Protein AF-T0G6R8-F1 (afdb_monomer_lite)

Structure (mmCIF, N/CA/C/O backbone):
data_AF-T0G6R8-F1
#
_entry.id   AF-T0G6R8-F1
#
loop_
_atom_site.group_PDB
_atom_site.id
_atom_site.type_symbol
_atom_site.label_atom_id
_atom_site.label_alt_id
_atom_site.label_comp_id
_atom_site.label_asym_id
_atom_site.label_entity_id
_atom_site.label_seq_id
_atom_site.pdbx_PDB_ins_code
_atom_site.Cartn_x
_atom_site.Cartn_y
_atom_site.Cartn_z
_atom_site.occupancy
_atom_site.B_iso_or_equiv
_atom_site.auth_seq_id
_atom_site.auth_comp_id
_atom_site.auth_asym_id
_atom_site.auth_atom_id
_atom_site.pdbx_PDB_model_num
ATOM 1 N N . MET A 1 1 ? 38.715 3.892 8.174 1.00 41.41 1 MET A N 1
ATOM 2 C CA . MET A 1 1 ? 37.835 4.508 7.155 1.00 41.41 1 MET A CA 1
ATOM 3 C C . MET A 1 1 ? 36.687 3.550 6.856 1.00 41.41 1 MET A C 1
ATOM 5 O O . MET A 1 1 ? 36.924 2.527 6.237 1.00 41.41 1 MET A O 1
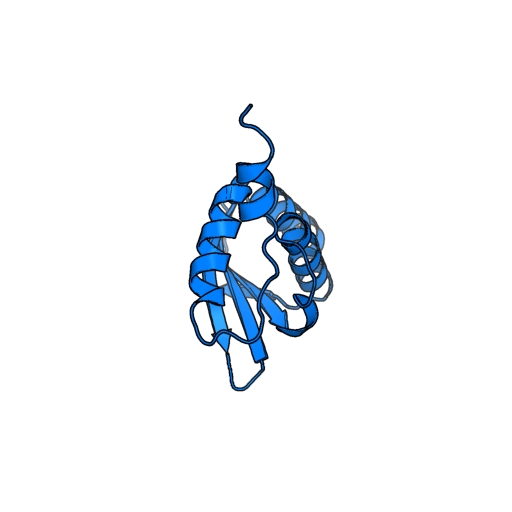ATOM 9 N N . SER A 1 2 ? 35.472 3.825 7.340 1.00 49.78 2 SER A N 1
ATOM 10 C CA . SER A 1 2 ? 34.290 2.974 7.110 1.00 49.78 2 SER A CA 1
ATOM 11 C C . SER A 1 2 ? 33.022 3.831 7.103 1.00 49.78 2 SER A C 1
ATOM 13 O O . SER A 1 2 ? 32.377 4.027 8.126 1.00 49.78 2 SER A O 1
ATOM 15 N N . LYS A 1 3 ? 32.721 4.434 5.952 1.00 47.31 3 LYS A N 1
ATOM 16 C CA . LYS A 1 3 ? 31.436 5.118 5.692 1.00 47.31 3 LYS A CA 1
ATOM 17 C C . LYS A 1 3 ? 30.949 4.978 4.244 1.00 47.31 3 LYS A C 1
ATOM 19 O O . LYS A 1 3 ? 29.793 5.264 3.970 1.00 47.31 3 LYS A O 1
ATOM 24 N N . ILE A 1 4 ? 31.800 4.506 3.326 1.00 51.03 4 ILE A N 1
ATOM 25 C CA . ILE A 1 4 ? 31.500 4.466 1.883 1.00 51.03 4 ILE A CA 1
ATOM 26 C C . ILE A 1 4 ? 30.976 3.091 1.426 1.00 51.03 4 ILE A C 1
ATOM 28 O O . ILE A 1 4 ? 30.245 3.016 0.444 1.00 51.03 4 ILE A O 1
ATOM 32 N N . LEU A 1 5 ? 31.265 2.003 2.152 1.00 45.72 5 LEU A N 1
ATOM 33 C CA . LEU A 1 5 ? 30.822 0.658 1.751 1.00 45.72 5 LEU A CA 1
ATOM 34 C C . LEU A 1 5 ? 29.343 0.379 2.069 1.00 45.72 5 LEU A C 1
ATOM 36 O O . LEU A 1 5 ? 28.690 -0.326 1.309 1.00 45.72 5 LEU A O 1
ATOM 40 N N . ILE A 1 6 ? 28.774 1.004 3.107 1.00 46.97 6 ILE A N 1
ATOM 41 C CA . ILE A 1 6 ? 27.349 0.832 3.456 1.00 46.97 6 ILE A CA 1
ATOM 42 C C . ILE A 1 6 ? 26.437 1.670 2.538 1.00 46.97 6 ILE A C 1
ATOM 44 O O . ILE A 1 6 ? 25.311 1.281 2.253 1.00 46.97 6 ILE A O 1
ATOM 48 N N . ALA A 1 7 ? 26.937 2.780 1.982 1.00 43.78 7 ALA A N 1
ATOM 49 C CA . ALA A 1 7 ? 26.184 3.585 1.016 1.00 43.78 7 ALA A CA 1
ATOM 50 C C . ALA A 1 7 ? 26.069 2.917 -0.369 1.00 43.78 7 ALA A C 1
ATOM 52 O O . ALA A 1 7 ? 25.128 3.197 -1.106 1.00 43.78 7 ALA A O 1
ATOM 53 N N . LYS A 1 8 ? 27.004 2.022 -0.722 1.00 42.38 8 LYS A N 1
ATOM 54 C CA . LYS A 1 8 ? 26.993 1.298 -2.004 1.00 42.38 8 LYS A CA 1
ATOM 55 C C . LYS A 1 8 ? 26.109 0.051 -1.999 1.00 42.38 8 LYS A C 1
ATOM 57 O O . LYS A 1 8 ? 25.575 -0.281 -3.046 1.00 42.38 8 LYS A O 1
ATOM 62 N N . ALA A 1 9 ? 25.900 -0.582 -0.844 1.00 44.00 9 ALA A N 1
ATOM 63 C CA . ALA A 1 9 ? 24.957 -1.697 -0.717 1.00 44.00 9 ALA A CA 1
ATOM 64 C C . ALA A 1 9 ? 23.481 -1.245 -0.738 1.00 44.00 9 ALA A C 1
ATOM 66 O O . ALA A 1 9 ? 22.602 -2.056 -0.977 1.00 44.00 9 ALA A O 1
ATOM 67 N N . LEU A 1 10 ? 23.219 0.051 -0.518 1.00 44.31 10 LEU A N 1
ATOM 68 C CA . LEU A 1 10 ? 21.888 0.673 -0.581 1.00 44.31 10 LEU A CA 1
ATOM 69 C C . LEU A 1 10 ? 21.636 1.433 -1.892 1.00 44.31 10 LEU A C 1
ATOM 71 O O . LEU A 1 10 ? 20.584 2.052 -2.066 1.00 44.31 10 LEU A O 1
ATOM 75 N N . ALA A 1 11 ? 22.581 1.388 -2.835 1.00 38.25 11 ALA A N 1
ATOM 76 C CA . ALA A 1 11 ? 22.328 1.769 -4.217 1.00 38.25 11 ALA A CA 1
ATOM 77 C C . ALA A 1 11 ? 21.576 0.620 -4.906 1.00 38.25 11 ALA A C 1
ATOM 79 O O . ALA A 1 11 ? 22.100 0.004 -5.832 1.00 38.25 11 ALA A O 1
ATOM 80 N N . ASN A 1 12 ? 20.369 0.316 -4.410 1.00 44.44 12 ASN A N 1
ATOM 81 C CA . ASN A 1 12 ? 19.443 -0.650 -4.990 1.00 44.44 12 ASN A CA 1
ATOM 82 C C . ASN A 1 12 ? 19.067 -0.161 -6.386 1.00 44.44 12 ASN A C 1
ATOM 84 O O . ASN A 1 12 ? 18.096 0.567 -6.591 1.00 44.44 12 ASN A O 1
ATOM 88 N N . THR A 1 13 ? 19.899 -0.532 -7.352 1.00 43.34 13 THR A N 1
ATOM 89 C CA . THR A 1 13 ? 19.458 -0.708 -8.721 1.00 43.34 13 THR A CA 1
ATOM 90 C C . THR A 1 13 ? 18.421 -1.810 -8.635 1.00 43.34 13 THR A C 1
ATOM 92 O O . THR A 1 13 ? 18.731 -2.962 -8.353 1.00 43.34 13 THR A O 1
ATOM 95 N N . ILE A 1 14 ? 17.159 -1.401 -8.714 1.00 52.06 14 ILE A N 1
ATOM 96 C CA . ILE A 1 14 ? 16.040 -2.320 -8.791 1.00 52.06 14 ILE A CA 1
ATOM 97 C C . ILE A 1 14 ? 16.204 -3.041 -10.125 1.00 52.06 14 ILE A C 1
ATOM 99 O O . ILE A 1 14 ? 15.844 -2.510 -11.176 1.00 52.06 14 ILE A O 1
ATOM 103 N N . ASP A 1 15 ? 16.850 -4.202 -10.082 1.00 41.91 15 ASP A N 1
ATOM 104 C CA . ASP A 1 15 ? 16.966 -5.082 -11.228 1.00 41.91 15 ASP A CA 1
ATOM 105 C C . ASP A 1 15 ? 15.586 -5.693 -11.482 1.00 41.91 15 ASP A C 1
ATOM 107 O O . ASP A 1 15 ? 15.153 -6.657 -10.848 1.00 41.91 15 ASP A O 1
ATOM 111 N N . THR A 1 16 ? 14.849 -5.048 -12.382 1.00 51.38 16 THR A N 1
ATOM 112 C CA . THR A 1 16 ? 13.532 -5.479 -12.840 1.00 51.38 16 THR A CA 1
ATOM 113 C C . THR A 1 16 ? 13.598 -6.708 -13.757 1.00 51.38 16 THR A C 1
ATOM 115 O O . THR A 1 16 ? 12.603 -6.999 -14.410 1.00 51.38 16 THR A O 1
ATOM 118 N N . ASP A 1 17 ? 14.715 -7.430 -13.863 1.00 48.31 17 ASP A N 1
ATOM 119 C CA . ASP A 1 17 ? 14.808 -8.661 -14.666 1.00 48.31 17 ASP A CA 1
ATOM 120 C C . ASP A 1 17 ? 14.905 -9.938 -13.809 1.00 48.31 17 ASP A C 1
ATOM 122 O O . ASP A 1 17 ? 14.672 -11.049 -14.284 1.00 48.31 17 ASP A O 1
ATOM 126 N N . ALA A 1 18 ? 15.146 -9.803 -12.500 1.00 49.41 18 ALA A N 1
ATOM 127 C CA . ALA A 1 18 ? 15.218 -10.942 -11.592 1.00 49.41 18 ALA A CA 1
ATOM 128 C C . ALA A 1 18 ? 13.813 -11.439 -11.207 1.00 49.41 18 ALA A C 1
ATOM 130 O O . ALA A 1 18 ? 13.131 -10.876 -10.344 1.00 49.41 18 ALA A O 1
ATOM 131 N N . G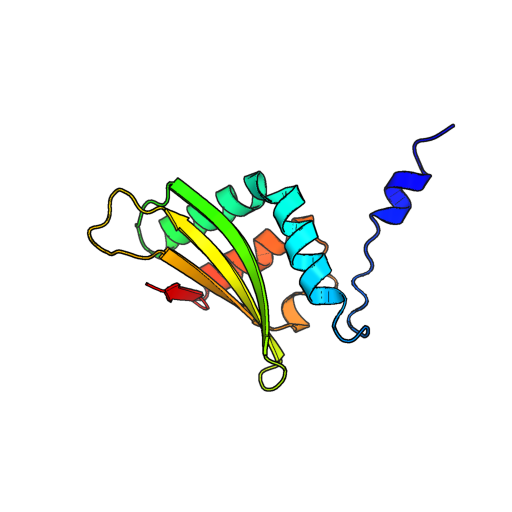LY A 1 19 ? 13.382 -12.532 -11.838 1.00 52.69 19 GLY A N 1
ATOM 132 C CA . GLY A 1 19 ? 12.194 -13.280 -11.439 1.00 52.69 19 GLY A CA 1
ATOM 133 C C . GLY A 1 19 ? 12.216 -13.596 -9.937 1.00 52.69 19 GLY A C 1
ATOM 134 O O . GLY A 1 19 ? 13.115 -14.266 -9.437 1.00 52.69 19 GLY A O 1
ATOM 135 N N . TYR A 1 20 ? 11.195 -13.126 -9.223 1.00 47.91 20 TYR A N 1
ATOM 136 C CA . TYR A 1 20 ? 10.766 -13.559 -7.884 1.00 47.91 20 TYR A CA 1
ATOM 137 C C . TYR A 1 20 ? 11.513 -13.025 -6.641 1.00 47.91 20 TYR A C 1
ATOM 139 O O . TYR A 1 20 ? 10.851 -12.849 -5.622 1.00 47.91 20 TYR A O 1
ATOM 147 N N . CYS A 1 21 ? 12.801 -12.656 -6.689 1.00 58.97 21 CYS A N 1
ATOM 148 C CA . CYS A 1 21 ? 13.490 -12.059 -5.517 1.00 58.97 21 CYS A CA 1
ATOM 149 C C . CYS A 1 21 ? 13.026 -10.616 -5.214 1.00 58.97 21 CYS A C 1
ATOM 151 O O . CYS A 1 21 ? 13.003 -10.172 -4.067 1.00 58.97 21 CYS A O 1
ATOM 153 N N . PHE A 1 22 ? 12.582 -9.900 -6.250 1.00 68.00 22 PHE A N 1
ATOM 154 C CA . PHE A 1 22 ? 12.211 -8.486 -6.180 1.00 68.00 22 PHE A CA 1
ATOM 155 C C . PHE A 1 22 ? 11.075 -8.181 -5.184 1.00 68.00 22 PHE A C 1
ATOM 157 O O . PHE A 1 22 ? 11.096 -7.142 -4.535 1.00 68.00 22 PHE A O 1
ATOM 164 N N . ILE A 1 23 ? 10.090 -9.071 -5.027 1.00 65.62 23 ILE A N 1
ATOM 165 C CA . ILE A 1 23 ? 8.854 -8.770 -4.281 1.00 65.62 23 ILE A CA 1
ATOM 166 C C . ILE A 1 23 ? 9.030 -8.960 -2.769 1.00 65.62 23 ILE A C 1
ATOM 168 O O . ILE A 1 23 ? 8.650 -8.085 -1.991 1.00 65.62 23 ILE A O 1
ATOM 172 N N . SER A 1 24 ? 9.626 -10.080 -2.343 1.00 65.50 24 SER A N 1
ATOM 173 C CA . SER A 1 24 ? 9.902 -10.341 -0.922 1.00 65.50 24 SER A CA 1
ATOM 174 C C . SER A 1 24 ? 10.915 -9.346 -0.350 1.00 65.50 24 SER A C 1
ATOM 176 O O . SER A 1 24 ? 10.781 -8.897 0.791 1.00 65.50 24 SER A O 1
ATOM 178 N N . ASP A 1 25 ? 11.901 -8.960 -1.162 1.00 78.62 25 ASP A N 1
ATOM 179 C CA . ASP A 1 25 ? 12.882 -7.937 -0.810 1.00 78.62 25 ASP A CA 1
ATOM 180 C C . ASP A 1 25 ? 12.225 -6.546 -0.736 1.00 78.62 25 ASP A C 1
ATOM 182 O O . ASP A 1 25 ? 12.445 -5.802 0.219 1.00 78.62 25 ASP A O 1
ATOM 186 N N . LEU A 1 26 ? 11.305 -6.228 -1.657 1.00 83.12 26 LEU A N 1
ATOM 187 C CA . LEU A 1 26 ? 10.565 -4.965 -1.645 1.00 83.12 26 LEU A CA 1
ATOM 188 C C . LEU A 1 26 ? 9.680 -4.797 -0.401 1.00 83.12 26 LEU A C 1
ATOM 190 O O . LEU A 1 26 ? 9.736 -3.745 0.234 1.00 83.12 26 LEU A O 1
ATOM 194 N N . ALA A 1 27 ? 8.893 -5.809 -0.020 1.00 80.50 27 ALA A N 1
ATOM 195 C CA . ALA A 1 27 ? 8.060 -5.735 1.186 1.00 80.50 27 ALA A CA 1
ATOM 196 C C . ALA A 1 27 ? 8.917 -5.519 2.447 1.00 80.50 27 ALA A C 1
ATOM 198 O O . ALA A 1 27 ? 8.650 -4.617 3.243 1.00 80.50 27 ALA A O 1
ATOM 199 N N . THR A 1 28 ? 10.013 -6.273 2.574 1.00 83.81 28 THR A N 1
ATOM 200 C CA . THR A 1 28 ? 10.967 -6.148 3.688 1.00 83.81 28 THR A CA 1
ATOM 201 C C . THR A 1 28 ? 11.603 -4.755 3.734 1.00 83.81 28 THR A C 1
ATOM 203 O O . THR A 1 28 ? 11.674 -4.117 4.786 1.00 83.81 28 THR A O 1
ATOM 206 N N . GLN A 1 29 ? 12.035 -4.239 2.583 1.00 85.00 29 GLN A N 1
ATOM 207 C CA . GLN A 1 29 ? 12.619 -2.906 2.471 1.00 85.00 29 GLN A CA 1
ATOM 208 C C . GLN A 1 29 ? 11.624 -1.791 2.803 1.00 85.00 29 GLN A C 1
ATOM 210 O O . GLN A 1 29 ? 11.996 -0.817 3.461 1.00 85.00 29 GLN A O 1
ATOM 215 N N . LEU A 1 30 ? 10.366 -1.922 2.378 1.00 86.75 30 LEU A N 1
ATOM 216 C CA . LEU A 1 30 ? 9.312 -0.969 2.719 1.00 86.75 30 LEU A CA 1
ATOM 217 C C . LEU A 1 30 ? 8.968 -1.015 4.206 1.00 86.75 30 LEU A C 1
ATOM 219 O O . LEU A 1 30 ? 8.758 0.039 4.809 1.00 86.75 30 LEU A O 1
ATOM 223 N N . ASN A 1 31 ? 9.004 -2.197 4.820 1.00 83.88 31 ASN A N 1
ATOM 224 C CA . ASN A 1 31 ? 8.788 -2.334 6.253 1.00 83.88 31 ASN A CA 1
ATOM 225 C C . ASN A 1 31 ? 9.858 -1.572 7.068 1.00 83.88 31 ASN A C 1
ATOM 227 O O . ASN A 1 31 ? 9.541 -0.873 8.030 1.00 83.88 31 ASN A O 1
ATOM 231 N N . ASN A 1 32 ? 11.116 -1.556 6.609 1.00 83.81 32 ASN A N 1
ATOM 232 C CA . ASN A 1 32 ? 12.191 -0.767 7.235 1.00 83.81 32 ASN A CA 1
ATOM 233 C C . ASN A 1 32 ? 11.962 0.758 7.192 1.00 83.81 32 ASN A C 1
ATOM 235 O O . ASN A 1 32 ? 12.579 1.502 7.957 1.00 83.81 32 ASN A O 1
ATOM 239 N N . ILE A 1 33 ? 11.085 1.245 6.310 1.00 83.56 33 ILE A N 1
ATOM 240 C CA . ILE A 1 33 ? 10.681 2.658 6.233 1.00 8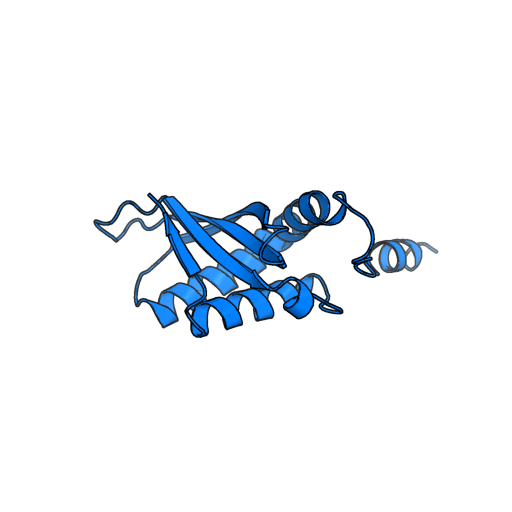3.56 33 ILE A CA 1
ATOM 241 C C . ILE A 1 33 ? 9.216 2.879 6.641 1.00 83.56 33 ILE A C 1
ATOM 243 O O . ILE A 1 33 ? 8.677 3.973 6.425 1.00 83.56 33 ILE A O 1
ATOM 247 N N . SER A 1 34 ? 8.594 1.875 7.266 1.00 84.25 34 SER A N 1
ATOM 248 C CA . SER A 1 34 ? 7.160 1.813 7.555 1.00 84.25 34 SER A CA 1
ATOM 249 C C . SER A 1 34 ? 6.605 3.058 8.257 1.00 84.25 34 SER A C 1
ATOM 251 O O . SER A 1 34 ? 5.615 3.590 7.764 1.00 84.25 34 SER A O 1
ATOM 253 N N . PRO A 1 35 ? 7.251 3.663 9.282 1.00 90.12 35 PRO A N 1
ATOM 254 C CA . PRO A 1 35 ? 6.684 4.853 9.928 1.00 90.12 35 PRO A CA 1
ATOM 255 C C . PRO A 1 35 ? 6.462 6.033 8.969 1.00 90.12 35 PRO A C 1
ATOM 257 O O . PRO A 1 35 ? 5.489 6.775 9.086 1.00 90.12 35 PRO A O 1
ATOM 260 N N . ARG A 1 36 ? 7.361 6.220 7.993 1.00 91.62 36 ARG A N 1
ATOM 261 C CA . ARG A 1 36 ? 7.248 7.301 6.999 1.00 91.62 36 ARG A CA 1
ATOM 262 C C . ARG A 1 36 ? 6.261 6.949 5.893 1.00 91.62 36 ARG A C 1
ATOM 264 O O . ARG A 1 36 ? 5.575 7.843 5.393 1.00 91.62 36 ARG A O 1
ATOM 271 N N . LEU A 1 37 ? 6.234 5.678 5.498 1.00 93.25 37 LEU A N 1
ATOM 272 C CA . LEU A 1 37 ? 5.301 5.165 4.504 1.00 93.25 37 LEU A CA 1
ATOM 273 C C . LEU A 1 37 ? 3.867 5.237 5.038 1.00 93.25 37 LEU A C 1
ATOM 275 O O . LEU A 1 37 ? 3.059 5.941 4.445 1.00 93.25 37 LEU A O 1
ATOM 279 N N . SER A 1 38 ? 3.608 4.638 6.202 1.00 94.69 38 SER A N 1
ATOM 280 C CA . SER A 1 38 ? 2.322 4.633 6.910 1.00 94.69 38 SER A CA 1
ATOM 281 C C . SER A 1 38 ? 1.741 6.036 7.031 1.00 94.69 38 SER A C 1
ATOM 283 O O . SER A 1 38 ? 0.642 6.281 6.548 1.00 94.69 38 SER A O 1
ATOM 285 N N . LYS A 1 39 ? 2.521 7.011 7.524 1.00 95.50 39 LYS A N 1
ATOM 286 C CA . LYS A 1 39 ? 2.067 8.409 7.600 1.00 95.50 39 LYS A CA 1
ATOM 287 C C . LYS A 1 39 ? 1.615 8.963 6.243 1.00 95.50 39 LYS A C 1
ATOM 289 O O . LYS A 1 39 ? 0.630 9.685 6.181 1.00 95.50 39 LYS A O 1
ATOM 294 N N . SER A 1 40 ? 2.345 8.655 5.171 1.00 95.62 40 SER A N 1
ATOM 295 C CA . SER A 1 40 ? 2.016 9.160 3.830 1.00 95.62 40 SER A CA 1
ATOM 296 C C . SER A 1 40 ? 0.738 8.516 3.284 1.00 95.62 40 SER A C 1
ATOM 298 O O . SER A 1 40 ? -0.078 9.214 2.692 1.00 95.62 40 SER A O 1
ATOM 300 N N . ILE A 1 41 ? 0.552 7.213 3.516 1.00 96.19 41 ILE A N 1
ATOM 301 C CA . ILE A 1 41 ? -0.639 6.468 3.089 1.00 96.19 41 ILE A CA 1
ATOM 302 C C . ILE A 1 41 ? -1.874 6.902 3.880 1.00 96.19 41 ILE A C 1
ATOM 304 O O . ILE A 1 41 ? -2.890 7.219 3.272 1.00 96.19 41 ILE A O 1
ATOM 308 N N . VAL A 1 42 ? -1.768 7.011 5.209 1.00 95.38 42 VAL A N 1
ATOM 309 C CA . VAL A 1 42 ? -2.851 7.503 6.076 1.00 95.38 42 VAL A CA 1
ATOM 310 C C . VAL A 1 42 ? -3.321 8.880 5.617 1.00 95.38 42 VAL A C 1
ATOM 312 O O . VAL A 1 42 ? -4.506 9.058 5.369 1.00 95.38 42 VAL A O 1
ATOM 315 N N . THR A 1 43 ? -2.403 9.832 5.413 1.00 96.00 43 THR A N 1
ATOM 316 C CA . THR A 1 43 ? -2.777 11.175 4.945 1.00 96.00 43 THR A CA 1
ATOM 317 C C . THR A 1 43 ? -3.435 11.155 3.563 1.00 96.00 43 THR A C 1
ATOM 319 O O . THR A 1 43 ? -4.364 11.923 3.335 1.00 96.00 43 THR A O 1
ATOM 322 N N . ALA A 1 44 ? -2.983 10.301 2.639 1.00 96.69 44 ALA A N 1
ATOM 323 C CA . ALA A 1 44 ? -3.598 10.205 1.316 1.00 96.69 44 ALA A CA 1
ATOM 324 C C . ALA A 1 44 ? -5.026 9.645 1.385 1.00 96.69 44 ALA A C 1
ATOM 326 O O . ALA A 1 44 ? -5.920 10.208 0.762 1.00 96.69 44 ALA A O 1
ATOM 327 N N . ILE A 1 45 ? -5.260 8.601 2.186 1.00 94.75 45 ILE A N 1
ATOM 328 C CA . ILE A 1 45 ? -6.600 8.031 2.383 1.00 94.75 45 ILE A CA 1
ATOM 329 C C . ILE A 1 45 ? -7.522 9.007 3.116 1.00 94.75 45 ILE A C 1
ATOM 331 O O . ILE A 1 45 ? -8.654 9.205 2.690 1.00 94.75 45 ILE A O 1
ATOM 335 N N . GLU A 1 46 ? -7.036 9.681 4.161 1.00 93.38 46 GLU A N 1
ATOM 336 C CA . GLU A 1 46 ? -7.793 10.728 4.859 1.00 93.38 46 GLU A CA 1
ATOM 337 C C . GLU A 1 46 ? -8.260 11.831 3.904 1.00 93.38 46 GLU A C 1
ATOM 339 O O . GLU A 1 46 ? -9.386 12.312 4.010 1.00 93.38 46 GLU A O 1
ATOM 344 N N . GLN A 1 47 ? -7.409 12.223 2.954 1.00 95.25 47 GLN A N 1
ATOM 345 C CA . GLN A 1 47 ? -7.737 13.239 1.956 1.00 95.25 47 GLN A CA 1
ATOM 346 C C . GLN A 1 47 ? -8.664 12.725 0.850 1.00 95.25 47 GLN A C 1
ATOM 348 O O . GLN A 1 47 ? -9.503 13.491 0.381 1.00 95.25 47 GLN A O 1
ATOM 353 N N . ALA A 1 48 ? -8.507 11.471 0.420 1.00 94.31 48 ALA A N 1
ATOM 354 C CA . ALA A 1 48 ? -9.301 10.883 -0.657 1.00 94.31 48 ALA A CA 1
ATOM 355 C C . ALA A 1 48 ? -10.717 10.487 -0.200 1.00 94.31 48 ALA A C 1
ATOM 357 O O . ALA A 1 48 ? -11.680 10.730 -0.920 1.00 94.31 48 ALA A O 1
ATOM 358 N N . GLU A 1 49 ? -10.844 9.926 1.005 1.00 90.31 49 GLU A N 1
ATOM 359 C CA . GLU A 1 49 ? -12.087 9.322 1.510 1.00 90.31 49 GLU A CA 1
ATOM 360 C C . GLU A 1 49 ? -12.754 10.131 2.631 1.00 90.31 49 GLU A C 1
ATOM 362 O O . GLU A 1 49 ? -13.911 9.895 2.972 1.00 90.31 49 GLU A O 1
ATOM 367 N N . GLY A 1 50 ? -12.032 11.055 3.275 1.00 88.69 50 GLY A N 1
ATOM 368 C CA . GLY A 1 50 ? -12.513 11.720 4.493 1.00 88.69 50 GLY A CA 1
ATOM 369 C C . GLY A 1 50 ? -12.583 10.795 5.719 1.00 88.69 50 GLY A C 1
ATOM 370 O O . GLY A 1 50 ? -13.171 11.166 6.736 1.00 88.69 50 GLY A O 1
ATOM 371 N N . VAL A 1 51 ? -11.985 9.600 5.641 1.00 86.00 51 VAL A N 1
ATOM 372 C CA . VAL A 1 51 ? -11.939 8.597 6.716 1.00 86.00 51 VAL A CA 1
ATOM 373 C C . VAL A 1 51 ? -10.637 8.718 7.496 1.00 86.00 51 VAL A C 1
ATOM 375 O O . VAL A 1 51 ? -9.567 8.840 6.910 1.00 86.00 51 VAL A O 1
ATOM 378 N N . ARG A 1 52 ? -10.708 8.624 8.827 1.00 87.19 52 ARG A N 1
ATOM 379 C CA . ARG A 1 52 ? -9.532 8.711 9.700 1.00 87.19 52 ARG A CA 1
ATOM 380 C C . ARG A 1 52 ? -8.959 7.332 10.025 1.00 87.19 52 ARG A C 1
ATOM 382 O O . ARG A 1 52 ? -9.560 6.585 10.789 1.00 87.19 52 ARG A O 1
ATOM 389 N N . LEU A 1 53 ? -7.760 7.046 9.520 1.00 90.12 53 LEU A N 1
ATOM 390 C CA . LEU A 1 53 ? -6.985 5.853 9.877 1.00 90.12 53 LEU A CA 1
ATOM 391 C C . LEU A 1 53 ? -5.958 6.185 10.971 1.00 90.12 53 LEU A C 1
ATOM 393 O O . LEU A 1 53 ? -5.362 7.261 10.961 1.00 90.12 53 LEU A O 1
ATOM 397 N N . THR A 1 54 ? -5.703 5.270 11.910 1.00 88.69 54 THR A N 1
ATOM 398 C CA . THR A 1 54 ? -4.608 5.450 12.889 1.00 88.69 54 THR A CA 1
ATOM 399 C C . THR A 1 54 ? -3.265 5.020 12.314 1.00 88.69 54 THR A C 1
ATOM 401 O O . THR A 1 54 ? -2.241 5.650 12.592 1.00 88.69 54 THR A O 1
ATOM 404 N N . HIS A 1 55 ? -3.260 3.964 11.500 1.00 90.56 55 HIS A N 1
ATOM 405 C CA . HIS A 1 55 ? -2.087 3.467 10.797 1.00 90.56 55 HIS A CA 1
ATOM 406 C C . HIS A 1 55 ? -2.458 2.724 9.511 1.00 90.56 55 HIS A C 1
ATOM 408 O O . HIS A 1 55 ? -3.582 2.258 9.347 1.00 90.56 55 HIS A O 1
ATOM 414 N N . ALA A 1 56 ? -1.469 2.612 8.621 1.00 94.25 56 ALA A N 1
ATOM 415 C CA . ALA A 1 56 ? -1.472 1.727 7.464 1.00 94.25 56 ALA A CA 1
ATOM 416 C C . ALA A 1 56 ? -0.085 1.075 7.346 1.00 94.25 56 ALA A C 1
ATOM 418 O O . ALA A 1 56 ? 0.867 1.691 6.858 1.00 94.25 56 ALA A O 1
ATOM 419 N N . LEU A 1 57 ? 0.067 -0.140 7.871 1.00 93.75 57 LEU A N 1
ATOM 420 C CA . LEU A 1 57 ? 1.341 -0.863 7.900 1.00 93.75 57 LEU A CA 1
ATOM 421 C C . LEU A 1 57 ? 1.397 -1.839 6.735 1.00 93.75 57 LEU A C 1
ATOM 423 O O . LEU A 1 57 ? 0.451 -2.577 6.512 1.00 93.75 57 LEU A O 1
ATOM 427 N N . ILE A 1 58 ? 2.498 -1.843 5.984 1.00 92.88 58 ILE A N 1
ATOM 428 C CA . ILE A 1 58 ? 2.653 -2.790 4.877 1.00 92.88 58 ILE A CA 1
ATOM 429 C C . ILE A 1 58 ? 2.722 -4.222 5.436 1.00 92.88 58 ILE A C 1
ATOM 431 O O . ILE A 1 58 ? 3.647 -4.541 6.180 1.00 92.88 58 ILE A O 1
ATOM 435 N N . ASP A 1 59 ? 1.753 -5.061 5.071 1.00 92.00 59 ASP A N 1
ATOM 436 C CA . ASP A 1 59 ? 1.734 -6.498 5.378 1.00 92.00 59 ASP A CA 1
ATOM 437 C C . ASP A 1 59 ? 2.586 -7.228 4.336 1.00 92.00 59 ASP A C 1
ATOM 439 O O . ASP A 1 59 ? 3.638 -7.806 4.619 1.00 92.00 59 ASP A O 1
ATOM 443 N N . LYS A 1 60 ? 2.177 -7.115 3.069 1.00 90.31 60 LYS A N 1
ATOM 444 C CA . LYS A 1 60 ? 2.825 -7.813 1.959 1.00 90.31 60 LYS A CA 1
ATOM 445 C C . LYS A 1 60 ? 2.644 -7.097 0.633 1.00 90.31 60 LYS A C 1
ATOM 447 O O . LYS A 1 60 ? 1.771 -6.251 0.448 1.00 90.31 60 LYS A O 1
ATOM 452 N N . VAL A 1 61 ? 3.468 -7.503 -0.323 1.00 90.19 61 VAL A N 1
ATOM 453 C CA . VAL A 1 61 ? 3.344 -7.113 -1.725 1.00 90.19 61 VAL A CA 1
ATOM 454 C C . VAL A 1 61 ? 3.139 -8.379 -2.542 1.00 90.19 61 VAL A C 1
ATOM 456 O O . VAL A 1 61 ? 3.868 -9.355 -2.367 1.00 90.19 61 VAL A O 1
ATOM 459 N N . THR A 1 62 ? 2.146 -8.385 -3.422 1.00 90.75 62 THR A N 1
ATOM 460 C CA . THR A 1 62 ? 1.920 -9.478 -4.375 1.00 90.75 62 THR A CA 1
ATOM 461 C C . THR A 1 62 ? 2.054 -8.956 -5.798 1.00 90.75 62 THR A C 1
ATOM 463 O O . THR A 1 62 ? 1.944 -7.758 -6.044 1.00 90.75 62 THR A O 1
ATOM 466 N N . TYR A 1 63 ? 2.337 -9.846 -6.746 1.00 89.25 63 TYR A N 1
ATOM 467 C CA . TYR A 1 63 ? 2.460 -9.495 -8.157 1.00 89.25 63 TYR A CA 1
ATOM 468 C C . TYR A 1 63 ? 1.549 -10.379 -8.991 1.00 89.25 63 TYR A C 1
ATOM 470 O O . TYR A 1 63 ? 1.608 -11.607 -8.907 1.00 89.25 63 TYR A O 1
ATOM 478 N N . ASN A 1 64 ? 0.732 -9.739 -9.817 1.00 86.88 64 ASN A N 1
ATOM 479 C CA . ASN A 1 64 ? -0.068 -10.395 -10.828 1.00 86.88 64 ASN A CA 1
ATOM 480 C C . ASN A 1 64 ? 0.672 -10.321 -12.170 1.00 86.88 64 ASN A C 1
ATOM 482 O O . ASN A 1 64 ? 0.752 -9.258 -12.785 1.00 86.88 64 ASN A O 1
ATOM 486 N N . SER A 1 65 ? 1.203 -11.453 -12.634 1.00 84.88 6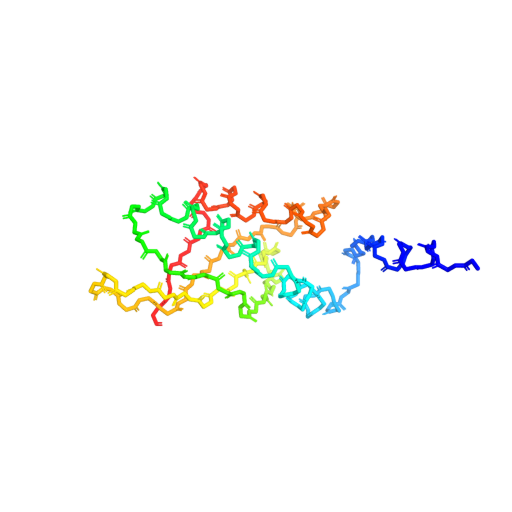5 SER A N 1
ATOM 487 C CA . SER A 1 65 ? 1.963 -11.526 -13.888 1.00 84.88 65 SER A CA 1
ATOM 488 C C . SER A 1 65 ? 1.111 -11.360 -15.144 1.00 84.88 65 SER A C 1
ATOM 490 O O . SER A 1 65 ? 1.636 -10.907 -16.157 1.00 84.88 65 SER A O 1
ATOM 492 N N . LEU A 1 66 ? -0.181 -11.695 -15.086 1.00 89.25 66 LEU A N 1
ATOM 493 C CA . LEU A 1 66 ? -1.100 -11.540 -16.214 1.00 89.25 66 LEU A CA 1
ATOM 494 C C . LEU A 1 66 ? -1.363 -10.061 -16.510 1.00 89.25 66 LEU A C 1
ATOM 496 O O . LEU A 1 66 ? -1.424 -9.667 -17.671 1.00 89.25 66 LEU A O 1
ATOM 500 N N . HIS A 1 67 ? -1.501 -9.253 -15.459 1.00 86.50 67 HIS A N 1
ATOM 501 C CA . HIS A 1 67 ? -1.800 -7.825 -15.576 1.00 86.50 67 HIS A CA 1
ATOM 502 C C . HIS A 1 67 ? -0.579 -6.923 -15.386 1.00 86.50 67 HIS A C 1
ATOM 504 O O . HIS A 1 67 ? -0.681 -5.722 -15.596 1.00 86.50 67 HIS A O 1
ATOM 510 N N . ASN A 1 68 ? 0.575 -7.487 -15.017 1.00 87.69 68 ASN A N 1
ATOM 511 C CA . ASN A 1 68 ? 1.800 -6.748 -14.710 1.00 87.69 68 ASN A CA 1
ATOM 512 C C . ASN A 1 68 ? 1.602 -5.683 -13.602 1.00 87.69 68 ASN A C 1
ATOM 514 O O . ASN A 1 68 ? 2.189 -4.603 -13.639 1.00 87.69 68 ASN A O 1
ATOM 518 N N . ILE A 1 69 ? 0.784 -6.006 -12.594 1.00 92.06 69 ILE A N 1
ATOM 519 C CA . ILE A 1 69 ? 0.416 -5.118 -11.476 1.00 92.06 69 ILE A CA 1
ATOM 520 C C . ILE A 1 69 ? 0.952 -5.687 -10.163 1.00 92.06 69 ILE A C 1
ATOM 522 O O . ILE A 1 69 ? 0.859 -6.891 -9.910 1.00 92.06 69 ILE A O 1
ATOM 526 N N . LEU A 1 70 ? 1.499 -4.817 -9.315 1.00 93.56 70 LEU A N 1
ATOM 527 C CA . LEU A 1 70 ? 1.787 -5.112 -7.918 1.00 93.56 70 LEU A CA 1
ATOM 528 C C . LEU A 1 70 ? 0.630 -4.643 -7.037 1.00 93.56 70 LEU A C 1
ATOM 530 O O . LEU A 1 70 ? 0.173 -3.511 -7.169 1.00 93.56 70 LEU A O 1
ATOM 534 N N . SER A 1 71 ? 0.212 -5.483 -6.098 1.00 95.25 71 SER A N 1
ATOM 535 C CA . SER A 1 71 ? -0.720 -5.102 -5.039 1.00 95.25 71 SER A CA 1
ATOM 536 C C . SER A 1 71 ? 0.057 -4.897 -3.746 1.00 95.25 71 SER A C 1
ATOM 538 O O . SER A 1 71 ? 0.658 -5.836 -3.220 1.00 95.25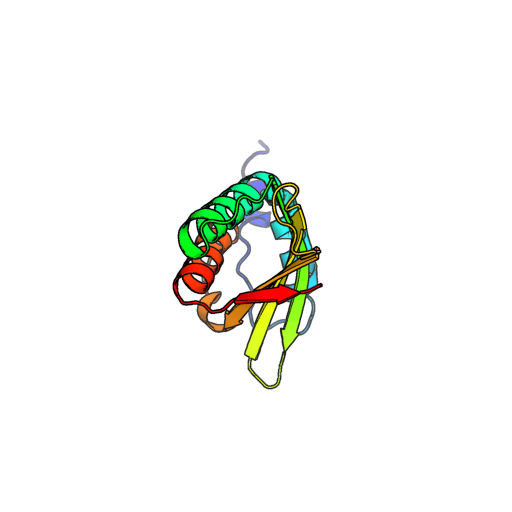 71 SER A O 1
ATOM 540 N N . PHE A 1 72 ? 0.045 -3.671 -3.234 1.00 95.75 72 PHE A N 1
ATOM 541 C CA . PHE A 1 72 ? 0.595 -3.321 -1.929 1.00 95.75 72 PHE A CA 1
ATOM 542 C C . PHE A 1 72 ? -0.525 -3.415 -0.906 1.00 95.75 72 PHE A C 1
ATOM 544 O O . PHE A 1 72 ? -1.484 -2.649 -0.970 1.00 95.75 72 PHE A O 1
ATOM 551 N N . ILE A 1 73 ? -0.415 -4.385 -0.005 1.00 95.50 73 ILE A N 1
ATOM 552 C CA . ILE A 1 73 ? -1.453 -4.710 0.967 1.00 95.50 73 ILE A CA 1
ATOM 553 C C . ILE A 1 73 ? -1.007 -4.161 2.313 1.00 95.50 73 ILE A C 1
ATOM 555 O O . ILE A 1 73 ? 0.053 -4.531 2.822 1.00 95.50 73 ILE A O 1
ATOM 559 N N . PHE A 1 74 ? -1.809 -3.253 2.851 1.00 95.44 74 PHE A N 1
ATOM 560 C CA . PHE A 1 74 ? -1.599 -2.630 4.143 1.00 95.44 74 PHE A CA 1
ATOM 561 C C . PHE A 1 74 ? -2.632 -3.144 5.126 1.00 95.44 74 PHE A C 1
ATOM 563 O O . PHE A 1 74 ? -3.819 -3.098 4.818 1.00 95.44 74 PHE A O 1
ATOM 570 N N . ASP A 1 75 ? -2.187 -3.532 6.311 1.00 94.19 75 ASP A N 1
ATOM 571 C CA . ASP A 1 75 ? -3.068 -3.656 7.462 1.00 94.19 75 ASP A CA 1
ATOM 572 C C . ASP A 1 75 ? -3.379 -2.249 7.971 1.00 94.19 75 ASP A C 1
ATOM 574 O O . ASP A 1 75 ? -2.475 -1.417 8.158 1.00 94.19 75 ASP A O 1
ATOM 578 N N . ILE A 1 76 ? -4.665 -1.966 8.142 1.00 92.75 76 ILE A N 1
ATOM 579 C CA . ILE A 1 76 ? -5.157 -0.656 8.555 1.00 92.75 76 ILE A CA 1
ATOM 580 C C . ILE A 1 76 ? -5.963 -0.768 9.841 1.00 92.75 76 ILE A C 1
ATOM 582 O O . ILE A 1 76 ? -6.588 -1.785 10.120 1.00 92.75 76 ILE A O 1
ATOM 586 N N . ASP A 1 77 ? -5.979 0.318 10.604 1.00 88.44 77 ASP A N 1
ATOM 587 C CA . ASP A 1 77 ? -6.858 0.457 11.761 1.00 88.44 77 ASP A CA 1
ATOM 588 C C . ASP A 1 77 ? -7.689 1.729 11.621 1.00 88.44 77 ASP A C 1
ATOM 590 O O . ASP A 1 77 ? -7.164 2.836 11.442 1.00 88.44 77 ASP A O 1
ATOM 594 N N . ASN A 1 78 ? -9.003 1.539 11.679 1.00 81.00 78 ASN A N 1
ATOM 595 C CA . ASN A 1 78 ? -10.018 2.564 11.499 1.00 81.00 78 ASN A CA 1
ATOM 596 C C . ASN A 1 78 ? -10.982 2.556 12.696 1.00 81.00 78 ASN A C 1
ATOM 598 O O . ASN A 1 78 ? -12.123 2.112 12.580 1.00 81.00 78 ASN A O 1
ATOM 602 N N . PRO A 1 79 ? -10.552 3.045 13.868 1.00 75.38 79 PRO A N 1
ATOM 603 C CA . PRO A 1 79 ? -11.311 2.901 15.110 1.00 75.38 79 PRO A CA 1
ATOM 604 C C . PRO A 1 79 ? -12.568 3.780 15.177 1.00 75.38 79 PRO A C 1
ATOM 606 O O . PRO A 1 79 ? -13.298 3.718 16.162 1.00 75.38 79 PRO A O 1
ATOM 609 N N . LEU A 1 80 ? -12.792 4.653 14.189 1.00 68.69 80 LEU A N 1
ATOM 610 C CA . LEU A 1 80 ? -13.894 5.619 14.177 1.00 68.69 80 LEU A CA 1
ATOM 611 C C . LEU A 1 80 ? -14.971 5.299 13.137 1.00 68.69 80 LEU A C 1
ATOM 613 O O . LEU A 1 80 ? -15.963 6.023 13.077 1.00 68.69 80 LEU A O 1
ATOM 617 N N . SER A 1 81 ? -14.779 4.265 12.317 1.00 68.81 81 SER A N 1
ATOM 618 C CA . SER A 1 81 ? -15.768 3.851 11.325 1.00 68.81 81 SER A CA 1
ATOM 619 C C . SER A 1 81 ? -16.514 2.610 11.791 1.00 68.81 81 SER A C 1
ATOM 621 O O . SER A 1 81 ? -15.907 1.663 12.284 1.00 68.81 81 SER A O 1
ATOM 623 N N . ASP A 1 82 ? -17.823 2.581 11.549 1.00 67.94 82 ASP A N 1
ATOM 624 C CA . ASP A 1 82 ? -18.644 1.372 11.691 1.00 67.94 82 ASP A CA 1
ATOM 625 C C . ASP A 1 82 ? -18.326 0.328 10.594 1.00 67.94 82 ASP A C 1
ATOM 627 O O . ASP A 1 82 ? -18.856 -0.783 10.604 1.00 67.94 82 ASP A O 1
ATOM 631 N N . GLN A 1 83 ? -17.473 0.681 9.621 1.00 66.06 83 GLN A N 1
ATOM 632 C CA . GLN A 1 83 ? -16.981 -0.215 8.577 1.00 66.06 83 GLN A CA 1
ATOM 633 C C . GLN A 1 83 ? -15.736 -0.968 9.063 1.00 66.06 83 GLN A C 1
ATOM 635 O O . GLN A 1 83 ? -14.688 -0.370 9.307 1.00 66.06 83 GLN A O 1
ATOM 640 N N . SER A 1 84 ? -15.835 -2.295 9.140 1.00 68.44 84 SER A N 1
ATOM 641 C CA . SER A 1 84 ? -14.727 -3.195 9.471 1.00 68.44 84 SER A CA 1
ATOM 642 C C . SER A 1 84 ? -13.826 -3.426 8.255 1.00 68.44 84 SER A C 1
ATOM 644 O O . SER A 1 84 ? -13.887 -4.474 7.609 1.00 68.44 84 SER A O 1
ATOM 646 N N . PHE A 1 85 ? -13.028 -2.429 7.883 1.00 77.00 85 PHE A N 1
ATOM 647 C CA . PHE A 1 85 ? -11.944 -2.641 6.926 1.00 77.00 85 PHE A CA 1
ATOM 648 C C . PHE A 1 85 ? -10.684 -3.058 7.672 1.00 77.00 85 PHE A C 1
ATOM 650 O O . PHE A 1 85 ? -10.211 -2.328 8.540 1.00 77.00 85 PHE A O 1
ATOM 657 N N . GLU A 1 86 ? -10.146 -4.215 7.307 1.00 85.88 86 GLU A N 1
ATOM 658 C CA . GLU A 1 86 ? -8.911 -4.749 7.883 1.00 85.88 86 GLU A CA 1
ATOM 659 C C . GLU A 1 86 ? -7.707 -4.392 7.013 1.00 85.88 86 GLU A C 1
ATOM 661 O O . GLU A 1 86 ? -6.608 -4.172 7.524 1.00 85.88 86 GLU A O 1
ATOM 666 N N . GLN A 1 87 ? -7.912 -4.293 5.692 1.00 94.00 87 GLN A N 1
ATOM 667 C CA . GLN A 1 87 ? -6.824 -4.056 4.753 1.00 94.00 87 GLN A CA 1
ATOM 668 C C . GLN A 1 87 ? -7.135 -2.978 3.714 1.00 94.00 87 GLN A C 1
ATOM 670 O O . GLN A 1 87 ? -8.256 -2.839 3.225 1.00 94.00 87 GLN A O 1
ATOM 675 N N . LEU A 1 88 ? -6.091 -2.257 3.320 1.00 95.62 88 LEU A N 1
ATOM 676 C CA . LEU A 1 88 ? -6.054 -1.383 2.154 1.00 95.62 88 LEU A CA 1
ATOM 677 C C . LEU A 1 88 ? -5.159 -2.021 1.093 1.00 95.62 88 LEU A C 1
ATOM 679 O O . LEU A 1 88 ? -4.007 -2.355 1.362 1.00 95.62 88 LEU A O 1
ATOM 683 N N . VAL A 1 89 ? -5.662 -2.141 -0.129 1.00 97.38 89 VAL A N 1
ATOM 684 C CA . VAL A 1 89 ? -4.895 -2.637 -1.272 1.00 97.38 89 VAL A CA 1
ATOM 685 C C . VAL A 1 89 ? -4.693 -1.504 -2.260 1.00 97.38 89 VAL A C 1
ATOM 687 O O . VAL A 1 89 ? -5.666 -0.981 -2.789 1.00 97.38 89 VAL A O 1
ATOM 690 N N . VAL A 1 90 ? -3.439 -1.147 -2.528 1.00 97.88 90 VAL A N 1
ATOM 691 C CA . VAL A 1 90 ? -3.067 -0.174 -3.566 1.00 97.88 90 VAL A CA 1
ATOM 692 C C . VAL A 1 90 ? -2.482 -0.924 -4.755 1.00 97.88 90 VAL A C 1
ATOM 694 O O . VAL A 1 90 ? -1.544 -1.711 -4.597 1.00 97.88 90 VAL A O 1
ATOM 697 N N . GLU A 1 91 ? -3.030 -0.691 -5.941 1.00 97.69 91 GLU A N 1
ATOM 698 C CA . GLU A 1 91 ? -2.602 -1.335 -7.179 1.00 97.69 91 GLU A CA 1
ATOM 699 C C . GLU A 1 91 ? -1.620 -0.432 -7.919 1.00 97.69 91 GLU A C 1
ATOM 701 O O . GLU A 1 91 ? -1.864 0.753 -8.110 1.00 97.69 91 GLU A O 1
ATOM 706 N N . VAL A 1 92 ? -0.471 -0.983 -8.307 1.00 95.94 92 VAL A N 1
ATOM 707 C CA . VAL A 1 92 ? 0.597 -0.224 -8.960 1.00 95.94 92 VAL A CA 1
ATOM 708 C C . VAL A 1 92 ? 1.085 -0.993 -10.183 1.00 95.94 92 VAL A C 1
ATOM 710 O O . VAL A 1 92 ? 1.598 -2.108 -10.031 1.00 95.94 92 VAL A O 1
ATOM 713 N N . PRO A 1 93 ? 1.006 -0.420 -11.392 1.00 93.88 93 PRO A N 1
ATOM 714 C CA . PRO A 1 93 ? 1.631 -1.017 -12.562 1.00 93.88 93 PRO A CA 1
ATOM 715 C C . PRO A 1 93 ? 3.143 -1.142 -12.356 1.00 93.88 93 PRO A C 1
ATOM 717 O O . PRO A 1 93 ? 3.803 -0.213 -11.879 1.00 93.88 93 PRO A O 1
ATOM 720 N N . ARG A 1 94 ? 3.729 -2.286 -12.712 1.00 88.69 94 ARG A N 1
ATOM 721 C CA . ARG A 1 94 ? 5.157 -2.554 -12.476 1.00 88.69 94 ARG A CA 1
ATOM 722 C C . ARG A 1 94 ? 6.062 -1.500 -13.114 1.00 88.69 94 ARG A C 1
ATOM 724 O O . ARG A 1 94 ? 7.088 -1.130 -12.545 1.00 88.69 94 ARG A O 1
ATOM 731 N N . GLU A 1 95 ? 5.686 -1.002 -14.284 1.00 88.12 95 GLU A N 1
ATOM 732 C CA . GLU A 1 95 ? 6.398 0.048 -15.004 1.00 88.12 95 GLU A CA 1
ATOM 733 C C . GLU A 1 95 ? 6.453 1.378 -14.244 1.00 88.12 95 GLU A C 1
ATOM 735 O O . GLU A 1 95 ? 7.447 2.091 -14.374 1.00 88.12 95 GLU A O 1
ATOM 740 N N . ALA A 1 96 ? 5.464 1.681 -13.395 1.00 89.88 96 ALA A N 1
ATOM 741 C CA . ALA A 1 96 ? 5.453 2.890 -12.573 1.00 89.88 96 ALA A CA 1
ATOM 742 C C . ALA A 1 96 ? 6.538 2.863 -11.482 1.00 89.88 96 ALA A C 1
ATOM 744 O O . ALA A 1 96 ? 6.926 3.907 -10.964 1.00 89.88 96 ALA A O 1
ATOM 745 N N . LEU A 1 97 ? 7.066 1.678 -11.155 1.00 88.06 97 LEU A N 1
ATOM 746 C CA . LEU A 1 97 ? 8.184 1.499 -10.226 1.00 88.06 97 LEU A CA 1
ATOM 747 C C . LEU A 1 97 ? 9.546 1.470 -10.932 1.00 88.06 97 LEU A C 1
ATOM 749 O O . LEU A 1 97 ? 10.588 1.460 -10.270 1.00 88.06 97 LEU A O 1
ATOM 753 N N . LYS A 1 98 ? 9.577 1.478 -12.271 1.00 83.31 98 LYS A N 1
ATOM 754 C CA . LYS A 1 98 ? 10.828 1.441 -13.030 1.00 83.31 98 LYS A CA 1
ATOM 755 C C . LYS A 1 98 ? 11.648 2.698 -12.735 1.00 83.31 98 LYS A C 1
ATOM 757 O O . LYS A 1 98 ? 11.177 3.817 -12.906 1.00 83.31 98 LYS A O 1
ATOM 762 N N . ASN A 1 99 ? 12.900 2.511 -12.318 1.00 79.25 99 ASN A N 1
ATOM 763 C CA . ASN A 1 99 ? 13.830 3.582 -11.924 1.00 79.25 99 ASN A CA 1
ATOM 764 C C . ASN A 1 99 ? 13.402 4.413 -10.696 1.00 79.25 99 ASN A C 1
ATOM 766 O O . ASN A 1 99 ? 14.053 5.414 -10.383 1.00 79.25 99 ASN A O 1
ATOM 770 N N . VAL A 1 100 ? 12.351 4.014 -9.975 1.00 82.81 100 VAL A N 1
ATOM 771 C CA . VAL A 1 100 ? 11.939 4.678 -8.734 1.00 82.81 100 VAL A CA 1
ATOM 772 C C . VAL A 1 100 ? 12.811 4.177 -7.590 1.00 82.81 100 VAL A C 1
ATOM 774 O O . VAL A 1 100 ? 12.951 2.978 -7.377 1.00 82.81 100 VAL A O 1
ATOM 777 N N . LYS A 1 101 ? 13.409 5.087 -6.817 1.00 84.75 101 LYS A N 1
ATOM 778 C CA . LYS A 1 101 ? 14.191 4.694 -5.635 1.00 84.75 101 LYS A CA 1
ATOM 779 C C . LYS A 1 101 ? 13.257 4.327 -4.486 1.00 84.75 101 LYS A C 1
ATOM 781 O O . LYS A 1 101 ? 12.230 4.975 -4.307 1.00 84.75 101 LYS A O 1
ATOM 786 N N . LEU A 1 102 ? 13.668 3.393 -3.629 1.00 83.06 102 LEU A N 1
ATOM 787 C CA . LEU A 1 102 ? 12.877 2.930 -2.478 1.00 83.06 102 LEU A CA 1
ATOM 788 C C . LEU A 1 102 ? 12.220 4.070 -1.655 1.00 83.06 102 LEU A C 1
ATOM 790 O O . LEU A 1 102 ? 11.014 4.006 -1.425 1.00 83.06 102 LEU A O 1
ATOM 794 N N . PRO A 1 103 ? 12.914 5.169 -1.280 1.00 81.50 103 PRO A N 1
ATOM 795 C CA . PRO A 1 103 ? 12.284 6.249 -0.508 1.00 81.50 103 PRO A CA 1
ATOM 796 C C . PRO A 1 103 ? 11.200 7.036 -1.266 1.00 81.50 103 PRO A C 1
ATOM 798 O O . PRO A 1 103 ? 10.434 7.770 -0.641 1.00 81.50 103 PRO A O 1
ATOM 801 N N . GLN A 1 104 ? 11.171 6.934 -2.598 1.00 87.75 104 GLN A N 1
ATOM 802 C CA . GLN A 1 104 ? 10.219 7.604 -3.486 1.00 87.75 104 GLN A CA 1
ATOM 803 C C . GLN A 1 104 ? 8.991 6.740 -3.791 1.00 87.75 104 GLN A C 1
ATOM 805 O O . GLN A 1 104 ? 8.004 7.283 -4.275 1.00 87.75 104 GLN A O 1
ATOM 810 N N . ILE A 1 105 ? 8.998 5.440 -3.467 1.00 90.06 105 ILE A N 1
ATOM 811 C CA . ILE A 1 105 ? 7.859 4.538 -3.721 1.00 90.06 105 ILE A CA 1
ATOM 812 C C . ILE A 1 105 ? 6.583 5.036 -3.040 1.00 90.06 105 ILE A C 1
ATOM 814 O O . ILE A 1 105 ? 5.507 4.954 -3.623 1.00 90.06 105 ILE A O 1
ATOM 818 N N . LYS A 1 106 ? 6.700 5.662 -1.863 1.00 92.81 106 LYS A N 1
ATOM 819 C CA . LYS A 1 106 ? 5.561 6.313 -1.200 1.00 92.81 106 LYS A CA 1
ATOM 820 C C . LYS A 1 106 ? 4.837 7.314 -2.111 1.00 92.81 106 LYS A C 1
ATOM 822 O O . LYS A 1 106 ? 3.624 7.387 -2.044 1.00 92.81 106 LYS A O 1
ATOM 827 N N . ASN A 1 107 ? 5.557 8.039 -2.973 1.00 93.88 107 ASN A N 1
ATOM 828 C CA . ASN A 1 107 ? 4.962 9.032 -3.868 1.00 93.88 107 ASN A CA 1
ATOM 829 C C . ASN A 1 107 ? 4.146 8.351 -4.974 1.00 93.88 107 ASN A C 1
ATOM 831 O O . ASN A 1 107 ? 3.094 8.856 -5.352 1.00 93.88 107 ASN A O 1
ATOM 835 N N . VAL A 1 108 ? 4.625 7.203 -5.469 1.00 95.50 108 VAL A N 1
ATOM 836 C CA . VAL A 1 108 ? 3.895 6.383 -6.446 1.00 95.50 108 VAL A CA 1
ATOM 837 C C . VAL A 1 108 ? 2.612 5.855 -5.813 1.00 95.50 108 VAL A C 1
ATOM 839 O O . VAL A 1 108 ? 1.543 6.024 -6.381 1.00 95.50 108 VAL A O 1
ATOM 842 N N . LEU A 1 109 ? 2.698 5.302 -4.600 1.00 96.75 109 LEU A N 1
ATOM 843 C CA . LEU A 1 109 ? 1.533 4.782 -3.881 1.00 96.75 109 LEU A CA 1
ATOM 844 C C . LEU A 1 109 ? 0.499 5.873 -3.585 1.00 96.75 109 LEU A C 1
ATOM 846 O O . LEU A 1 109 ? -0.685 5.669 -3.821 1.00 96.75 109 LEU A O 1
ATOM 850 N N . THR A 1 110 ? 0.930 7.053 -3.128 1.00 97.00 110 THR A N 1
ATOM 851 C CA . THR A 1 110 ? 0.006 8.175 -2.910 1.00 97.00 110 THR A CA 1
ATOM 852 C C . THR A 1 110 ? -0.630 8.657 -4.209 1.00 97.00 110 THR A C 1
ATOM 854 O O . THR A 1 110 ? -1.798 9.017 -4.199 1.00 97.00 110 THR A O 1
ATOM 857 N N . ALA A 1 111 ? 0.107 8.648 -5.327 1.00 97.62 111 ALA A N 1
ATOM 858 C CA . ALA A 1 111 ? -0.458 9.008 -6.625 1.00 97.62 111 ALA A CA 1
ATOM 859 C C . ALA A 1 111 ? -1.545 8.012 -7.048 1.00 97.62 111 ALA A C 1
ATOM 861 O O . ALA A 1 111 ? -2.634 8.440 -7.402 1.00 97.62 111 ALA A O 1
ATOM 862 N N . GLN A 1 112 ? -1.294 6.705 -6.907 1.00 97.94 112 GLN A N 1
ATOM 863 C CA . GLN A 1 112 ? -2.297 5.670 -7.183 1.00 97.94 112 GLN A CA 1
ATOM 864 C C . GLN A 1 112 ? -3.549 5.828 -6.310 1.00 97.94 112 GLN A C 1
ATOM 866 O O . GLN A 1 112 ? -4.659 5.681 -6.809 1.00 97.94 112 GLN A O 1
ATOM 871 N N . ILE A 1 113 ? -3.393 6.207 -5.036 1.00 97.38 113 ILE A N 1
ATOM 872 C CA . ILE A 1 113 ? -4.535 6.520 -4.165 1.00 97.38 113 ILE A CA 1
ATOM 873 C C . ILE A 1 113 ? -5.342 7.697 -4.726 1.00 97.38 113 ILE A C 1
ATOM 875 O O . ILE A 1 113 ? -6.547 7.582 -4.908 1.00 97.38 113 ILE A O 1
ATOM 879 N N . PHE A 1 114 ? -4.703 8.813 -5.074 1.00 97.12 114 PHE A N 1
ATOM 880 C CA . PHE A 1 114 ? -5.426 9.961 -5.637 1.00 97.12 114 PHE A CA 1
ATOM 881 C C . PHE A 1 114 ? -6.021 9.699 -7.029 1.00 97.12 114 PHE A C 1
ATOM 883 O O . PHE A 1 114 ? -6.974 10.368 -7.420 1.00 97.12 114 PHE A O 1
ATOM 890 N N . GLU A 1 115 ? -5.485 8.726 -7.763 1.00 96.75 115 GLU A N 1
ATOM 891 C CA . GLU A 1 115 ? -6.025 8.238 -9.036 1.00 96.75 115 GLU A CA 1
ATOM 892 C C . GLU A 1 115 ? -7.153 7.203 -8.856 1.00 96.75 115 GLU A C 1
ATOM 894 O O . GLU A 1 115 ? -7.771 6.799 -9.839 1.00 96.75 115 GLU A O 1
ATOM 899 N N . GLY A 1 116 ? -7.454 6.782 -7.620 1.00 96.75 116 GLY A N 1
ATOM 900 C CA . GLY A 1 116 ? -8.494 5.794 -7.319 1.00 96.75 116 GLY A CA 1
ATOM 901 C C . GLY A 1 116 ? -8.077 4.336 -7.546 1.00 96.75 116 GLY A C 1
ATOM 902 O O . GLY A 1 116 ? -8.925 3.449 -7.523 1.00 96.75 116 GLY A O 1
ATOM 903 N N . ALA A 1 117 ? -6.786 4.056 -7.749 1.00 97.44 117 ALA A N 1
ATOM 904 C CA . ALA A 1 117 ? -6.235 2.712 -7.944 1.00 97.44 117 ALA A CA 1
ATOM 905 C C . ALA A 1 117 ? -5.998 1.985 -6.603 1.00 97.44 117 ALA A C 1
ATOM 907 O O . ALA A 1 117 ? -4.901 1.513 -6.291 1.00 97.44 117 ALA A O 1
ATOM 908 N N . TYR A 1 118 ? -7.037 1.923 -5.771 1.00 97.44 118 TYR A N 1
ATOM 909 C CA . TYR A 1 118 ? -7.027 1.212 -4.497 1.00 97.44 118 TYR A CA 1
ATOM 910 C C . TYR A 1 118 ? -8.417 0.697 -4.129 1.00 97.44 118 TYR A C 1
ATOM 912 O O . TYR A 1 118 ? -9.428 1.116 -4.687 1.00 97.44 118 TYR A O 1
ATOM 920 N N . HIS A 1 119 ? -8.467 -0.222 -3.171 1.00 95.38 119 HIS A N 1
ATOM 921 C CA . HIS A 1 119 ? -9.711 -0.678 -2.565 1.00 95.38 119 HIS A CA 1
ATOM 922 C C . HIS A 1 119 ? -9.485 -1.172 -1.136 1.00 95.38 119 HIS A C 1
ATOM 924 O O . HIS A 1 119 ? -8.396 -1.632 -0.780 1.00 95.38 119 HIS A O 1
ATOM 930 N N . PHE A 1 120 ? -10.535 -1.106 -0.321 1.00 93.50 120 PHE A N 1
ATOM 931 C CA . PHE A 1 120 ? -10.552 -1.700 1.013 1.00 93.50 120 PHE A CA 1
ATOM 932 C C . PHE A 1 120 ? -10.975 -3.171 0.959 1.00 93.50 120 PHE A C 1
ATOM 934 O O . PHE A 1 120 ? -11.735 -3.583 0.078 1.00 93.50 120 PHE A O 1
ATOM 941 N N . LYS A 1 121 ? -10.489 -3.960 1.917 1.00 90.94 121 LYS A N 1
ATOM 942 C CA . LYS A 1 121 ? -10.909 -5.341 2.164 1.00 90.94 121 LYS A CA 1
ATOM 943 C C . LYS A 1 121 ? -11.294 -5.519 3.630 1.00 90.94 121 LYS A C 1
ATOM 945 O O . LYS A 1 121 ? -10.675 -4.925 4.516 1.00 90.94 121 LYS A O 1
ATOM 950 N N . SER A 1 122 ? -12.317 -6.340 3.834 1.00 84.88 122 SER A N 1
ATOM 951 C CA . SER A 1 122 ? -12.788 -6.842 5.127 1.00 84.88 122 SER A CA 1
ATOM 952 C C . SER A 1 122 ? -12.407 -8.302 5.305 1.00 84.88 122 SER A C 1
ATOM 954 O O . SER A 1 122 ? -12.082 -8.951 4.279 1.00 84.88 122 SE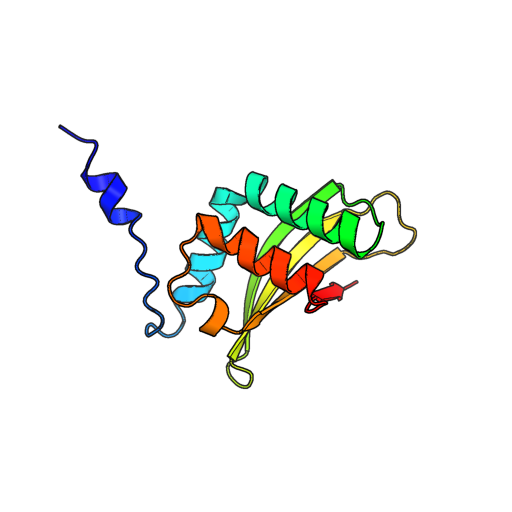R A O 1
#

pLDDT: mean 81.57, std 17.59, range [38.25, 97.94]

Sequence (122 aa):
MSKILIAKALANTIDTDAGYCFISDLATQLNNISPRLSKSIVTAIEQAEGVRLTHALIDKVTYNSLHNILSFIFDIDNPLSDQSFEQLVVEVPREALKNVKLPQIKNVLTAQIFEGAYHFKS

Organism: NCBI:txid1355531

Radius of gyration: 15.34 Å; chains: 1; bounding box: 56×27×31 Å

Foldseek 3Di:
DPDPPVVVVLPPPQPPPDPPPNFVVLLVLCQVVQVVLFVLLQVLCCVLPVAHWPTWGFPGWDADPVQQKIWGKTQIHRPPDPDPFGIKIAIARNVLCNVPRSVCVSVRRSVSSNVVRMDTDD

Secondary structure (DSSP, 8-state):
--SSHHHHHT-----TTSTTHHHHHHHHHHHTTHHHHHHHHHHHHHHHH----SEEEEEEEEEETTTTEEEEEEEEE-TT-SS---EEEEEEEGGGGTT--GGGHHHHHHHHHHTT-EEEE-